Protein AF-A0A517NKZ0-F1 (afdb_monomer)

Organism: NCBI:txid1930273

Mean predicted aligned error: 7.08 Å

Radius of gyration: 18.36 Å; Cα contacts (8 Å, |Δi|>4): 101; chains: 1; bounding box: 40×40×44 Å

pLDDT: mean 86.0, std 12.54, range [39.16, 97.38]

Structure (mmCIF, N/CA/C/O backbone):
data_AF-A0A517NKZ0-F1
#
_entry.id   AF-A0A517NKZ0-F1
#
loop_
_atom_site.group_PDB
_atom_site.id
_atom_site.type_symbol
_atom_site.label_atom_id
_atom_site.label_alt_id
_atom_site.label_comp_id
_atom_site.label_asym_id
_atom_site.label_entity_id
_atom_site.label_seq_id
_atom_site.pdbx_PDB_ins_code
_atom_site.Cartn_x
_atom_site.Cartn_y
_atom_site.Cartn_z
_atom_site.occupancy
_atom_site.B_iso_or_equiv
_atom_site.auth_seq_id
_atom_site.auth_comp_id
_atom_site.auth_asym_id
_atom_site.auth_atom_id
_atom_site.pdbx_PDB_model_num
ATOM 1 N N . MET A 1 1 ? -14.920 11.632 8.969 1.00 56.94 1 MET A N 1
ATOM 2 C CA . MET A 1 1 ? -14.258 11.966 7.688 1.00 56.94 1 MET A CA 1
ATOM 3 C C . MET A 1 1 ? -13.976 10.671 6.945 1.00 56.94 1 MET A C 1
ATOM 5 O O . MET A 1 1 ? -14.676 10.414 5.991 1.00 56.94 1 MET A O 1
ATOM 9 N N . MET A 1 2 ? -13.095 9.792 7.436 1.00 55.06 2 MET A N 1
ATOM 10 C CA . MET A 1 2 ? -13.177 8.357 7.101 1.00 55.06 2 MET A CA 1
ATOM 11 C C . MET A 1 2 ? -14.177 7.681 8.052 1.00 55.06 2 MET A C 1
ATOM 13 O O . MET A 1 2 ? -14.277 8.124 9.199 1.00 55.06 2 MET A O 1
ATOM 17 N N . ASN A 1 3 ? -14.895 6.654 7.584 1.00 64.06 3 ASN A N 1
ATOM 18 C CA . ASN A 1 3 ? -15.983 5.941 8.285 1.00 64.06 3 ASN A CA 1
ATOM 19 C C . ASN A 1 3 ? -17.381 6.605 8.249 1.00 64.06 3 ASN A C 1
ATOM 21 O O . ASN A 1 3 ? -18.286 6.170 8.955 1.00 64.06 3 ASN A O 1
ATOM 25 N N . ASP A 1 4 ? -17.578 7.632 7.419 1.00 71.75 4 ASP A N 1
ATOM 26 C CA . ASP A 1 4 ? -18.904 8.170 7.088 1.00 71.75 4 ASP A CA 1
ATOM 27 C C . ASP A 1 4 ? -19.234 7.776 5.644 1.00 71.75 4 ASP A C 1
ATOM 29 O O . ASP A 1 4 ? -18.528 8.171 4.721 1.00 71.75 4 ASP A O 1
ATOM 33 N N . ARG A 1 5 ? -20.295 6.983 5.449 1.00 68.62 5 ARG A N 1
ATOM 34 C CA . ARG A 1 5 ? -20.696 6.462 4.128 1.00 68.62 5 ARG A CA 1
ATOM 35 C C . ARG A 1 5 ? -21.117 7.557 3.148 1.00 68.62 5 ARG A C 1
ATOM 37 O O . ARG A 1 5 ? -21.122 7.322 1.946 1.00 68.62 5 ARG A O 1
ATOM 44 N N . ASN A 1 6 ? -21.449 8.740 3.654 1.00 75.38 6 ASN A N 1
ATOM 45 C CA . ASN A 1 6 ? -21.817 9.889 2.836 1.00 75.38 6 ASN A CA 1
ATOM 46 C C . ASN A 1 6 ? -20.638 10.840 2.605 1.00 75.38 6 ASN A C 1
ATOM 48 O O . ASN A 1 6 ? -20.815 11.882 1.971 1.00 75.38 6 ASN A O 1
ATOM 52 N N . PHE A 1 7 ? -19.443 10.524 3.119 1.00 79.38 7 PHE A N 1
ATOM 53 C CA . PHE A 1 7 ? -18.285 11.376 2.907 1.00 79.38 7 PHE A CA 1
ATOM 54 C C . PHE A 1 7 ? -17.762 11.225 1.480 1.00 79.38 7 PHE A C 1
ATOM 56 O O . PHE A 1 7 ? -17.334 10.154 1.046 1.00 79.38 7 PHE A O 1
ATOM 63 N N . ILE A 1 8 ? -17.795 12.339 0.757 1.00 79.75 8 ILE A N 1
ATOM 64 C CA . ILE A 1 8 ? -17.458 12.418 -0.658 1.00 79.75 8 ILE A CA 1
ATOM 65 C C . ILE A 1 8 ? -16.309 13.405 -0.837 1.00 79.75 8 ILE A C 1
ATOM 67 O O . ILE A 1 8 ? -16.300 14.484 -0.238 1.00 79.75 8 ILE A O 1
ATOM 71 N N . ILE A 1 9 ? -15.365 13.052 -1.704 1.00 81.94 9 ILE A N 1
ATOM 72 C CA . ILE A 1 9 ? -14.376 13.984 -2.253 1.00 81.94 9 ILE A CA 1
ATOM 73 C C . ILE A 1 9 ? -14.590 14.138 -3.760 1.00 81.94 9 ILE A C 1
ATOM 75 O O . ILE A 1 9 ? -15.152 13.254 -4.406 1.00 81.94 9 ILE A O 1
ATOM 79 N N . GLY A 1 10 ? -14.157 15.264 -4.324 1.00 82.88 10 GLY A N 1
ATOM 80 C CA . GLY A 1 10 ? -14.392 15.569 -5.733 1.00 82.88 10 GLY A CA 1
ATOM 81 C C . GLY A 1 10 ? -15.840 15.965 -6.042 1.00 82.88 10 GLY A C 1
ATOM 82 O O . GLY A 1 10 ? -16.671 16.153 -5.151 1.00 82.88 10 GLY A O 1
ATOM 83 N N . GLY A 1 11 ? -16.140 16.136 -7.325 1.00 83.38 11 GLY A N 1
ATOM 84 C CA . GLY A 1 11 ? -17.467 16.498 -7.821 1.00 83.38 11 GLY A CA 1
ATOM 85 C C . GLY A 1 11 ? -17.448 17.597 -8.878 1.00 83.38 11 GLY A C 1
ATOM 86 O O . GLY A 1 11 ? -16.383 18.084 -9.238 1.00 83.38 11 GLY A O 1
ATOM 87 N N . PRO A 1 12 ? -18.625 18.042 -9.357 1.00 78.38 12 PRO A N 1
ATOM 88 C CA . PRO A 1 12 ? -18.744 18.901 -10.543 1.00 78.38 12 PRO A CA 1
ATOM 89 C C . PRO A 1 12 ? -18.008 20.248 -10.467 1.00 78.38 12 PRO A C 1
ATOM 91 O O . PRO A 1 12 ? -17.856 20.923 -11.478 1.00 78.38 12 PRO A O 1
ATOM 94 N N . LYS A 1 13 ? -17.610 20.671 -9.262 1.00 82.31 13 LYS A N 1
ATOM 95 C CA . LYS A 1 13 ? -16.908 21.933 -8.987 1.00 82.31 13 LYS A CA 1
ATOM 96 C C . LYS A 1 13 ? -15.474 21.726 -8.475 1.00 82.31 13 LYS A C 1
ATOM 98 O O . LYS A 1 13 ? -14.901 22.659 -7.924 1.00 82.31 13 LYS A O 1
ATOM 103 N N . GLN A 1 14 ? -14.933 20.513 -8.570 1.00 79.69 14 GLN A N 1
ATOM 104 C CA . GLN A 1 14 ? -13.582 20.169 -8.123 1.00 79.69 14 GLN A CA 1
ATOM 105 C C . GLN A 1 14 ? -12.792 19.520 -9.261 1.00 79.69 14 GLN A C 1
ATOM 107 O O . GLN A 1 14 ? -13.373 18.959 -10.184 1.00 79.69 14 GLN A O 1
ATOM 112 N N . ASP A 1 15 ? -11.465 19.543 -9.145 1.00 81.44 15 ASP A N 1
ATOM 113 C CA . ASP A 1 15 ? -10.558 18.938 -10.132 1.00 81.44 15 ASP A CA 1
ATOM 114 C C . ASP A 1 15 ? -10.618 17.400 -10.136 1.00 81.44 15 ASP A C 1
ATOM 116 O O . ASP A 1 15 ? -10.180 16.748 -11.082 1.00 81.44 15 ASP A O 1
ATOM 120 N N . LEU A 1 16 ? -11.161 16.806 -9.069 1.00 79.62 16 LEU A N 1
ATOM 121 C CA . LEU A 1 16 ? -11.311 15.364 -8.914 1.00 79.62 16 LEU A CA 1
ATOM 122 C C . LEU A 1 16 ? -12.742 14.926 -9.231 1.00 79.62 16 LEU A C 1
ATOM 124 O O . LEU A 1 16 ? -13.714 15.559 -8.809 1.00 79.62 16 LEU A O 1
ATOM 128 N N . VAL A 1 17 ? -12.867 13.778 -9.899 1.00 84.19 17 VAL A N 1
ATOM 129 C CA . VAL A 1 17 ? -14.143 13.058 -10.029 1.00 84.19 17 VAL A CA 1
ATOM 130 C C . VAL A 1 17 ? -14.706 12.702 -8.650 1.00 84.19 17 VAL A C 1
ATOM 132 O O . VAL A 1 17 ? -13.950 12.546 -7.693 1.00 84.19 17 VAL A O 1
ATOM 135 N N . THR A 1 18 ? -16.030 12.578 -8.542 1.00 86.31 18 THR A N 1
ATOM 136 C CA . THR A 1 18 ? -16.703 12.191 -7.294 1.00 86.31 18 THR A CA 1
ATOM 137 C C . THR A 1 18 ? -16.222 10.822 -6.815 1.00 86.31 18 THR A C 1
ATOM 139 O O . THR A 1 18 ? -16.325 9.841 -7.548 1.00 86.31 18 THR A O 1
ATOM 142 N N . GLN A 1 19 ? -15.740 10.749 -5.575 1.00 81.56 19 GLN A N 1
ATOM 143 C CA . GLN A 1 19 ? -15.311 9.514 -4.918 1.00 81.56 19 GLN A CA 1
ATOM 144 C C . GLN A 1 19 ? -15.963 9.407 -3.542 1.00 81.56 19 GLN A C 1
ATOM 146 O O . GLN A 1 19 ? -15.943 10.361 -2.761 1.00 81.56 19 GLN A O 1
ATOM 151 N N . TYR A 1 20 ? -16.503 8.231 -3.239 1.00 80.94 20 TYR A N 1
ATOM 152 C CA . TYR A 1 20 ? -17.050 7.899 -1.929 1.00 80.94 20 TYR A CA 1
ATOM 153 C C . TYR A 1 20 ? -15.938 7.301 -1.072 1.00 80.94 20 TYR A C 1
ATOM 155 O O . TYR A 1 20 ? -15.392 6.247 -1.396 1.00 80.94 20 TYR A O 1
ATOM 163 N N . LEU A 1 21 ? -15.578 7.984 0.015 1.00 75.94 21 LEU A N 1
ATOM 164 C CA . LEU A 1 21 ? -14.568 7.486 0.944 1.00 75.94 21 LEU A CA 1
ATOM 165 C C . LEU A 1 21 ? -15.266 6.711 2.056 1.00 75.94 21 LEU A C 1
ATOM 167 O O . LEU A 1 21 ? -15.538 7.226 3.142 1.00 75.94 21 LEU A O 1
ATOM 171 N N . GLU A 1 22 ? -15.571 5.454 1.751 1.00 79.19 22 GLU A N 1
ATOM 172 C CA . GLU A 1 22 ? -16.110 4.516 2.724 1.00 79.19 22 GLU A CA 1
ATOM 173 C C . GLU A 1 22 ? -15.104 4.207 3.855 1.00 79.19 22 GLU A C 1
ATOM 175 O O . GLU A 1 22 ? -13.980 4.711 3.930 1.00 79.19 22 GLU A O 1
ATOM 180 N N . PHE A 1 23 ? -15.520 3.351 4.783 1.00 86.62 23 PHE A N 1
ATOM 181 C CA . PHE A 1 23 ? -14.614 2.689 5.718 1.00 86.62 23 PHE A CA 1
ATOM 182 C C . PHE A 1 23 ? -13.695 1.709 4.975 1.00 86.62 23 PHE A C 1
ATOM 184 O O . PHE A 1 23 ? -13.982 1.325 3.844 1.00 86.62 23 PHE A O 1
ATOM 191 N N . TRP A 1 24 ? -12.595 1.285 5.605 1.00 89.56 24 TRP A N 1
ATOM 192 C CA . TRP A 1 24 ? -11.533 0.529 4.925 1.00 89.56 24 TRP A CA 1
ATOM 193 C C . TRP A 1 24 ? -12.044 -0.688 4.137 1.00 89.56 24 TRP A C 1
ATOM 195 O O . TRP A 1 24 ? -11.774 -0.794 2.943 1.00 89.56 24 TRP A O 1
ATOM 205 N N . SER A 1 25 ? -12.839 -1.562 4.763 1.00 90.88 25 SER A N 1
ATOM 206 C CA . SER A 1 25 ? -13.408 -2.736 4.085 1.00 90.88 25 SER A CA 1
ATOM 207 C C . SER A 1 25 ? -14.324 -2.363 2.922 1.00 90.88 25 SER A C 1
ATOM 209 O O . SER A 1 25 ? -14.261 -3.008 1.880 1.00 90.88 25 SER A O 1
ATOM 211 N N . GLY A 1 26 ? -15.149 -1.326 3.084 1.00 89.75 26 GLY A N 1
ATOM 212 C CA . GLY A 1 26 ? -16.031 -0.824 2.032 1.00 89.75 26 GLY A CA 1
ATOM 213 C C . GLY A 1 26 ? -15.248 -0.306 0.825 1.00 89.75 26 GLY A C 1
ATOM 214 O O . GLY A 1 26 ? -15.458 -0.740 -0.304 1.00 89.75 26 GLY A O 1
ATOM 215 N N . HIS A 1 27 ? -14.213 0.499 1.076 1.00 89.25 27 HIS A N 1
ATOM 216 C CA . HIS A 1 27 ? -13.318 0.972 0.024 1.00 89.25 27 HIS A CA 1
ATOM 217 C C . HIS A 1 27 ? -12.618 -0.193 -0.693 1.00 89.25 27 HIS A C 1
ATOM 219 O O . HIS A 1 27 ? -12.638 -0.262 -1.919 1.00 89.25 27 HIS A O 1
ATOM 225 N N . VAL A 1 28 ? -12.034 -1.139 0.048 1.00 91.44 28 VAL A N 1
ATOM 226 C CA . VAL A 1 28 ? -11.350 -2.304 -0.538 1.00 91.44 28 VAL A CA 1
ATOM 227 C C . VAL A 1 28 ? -12.309 -3.142 -1.389 1.00 91.44 28 VAL A C 1
ATOM 229 O O . VAL A 1 28 ? -12.001 -3.420 -2.545 1.00 91.44 28 VAL A O 1
ATOM 232 N N . THR A 1 29 ? -13.481 -3.496 -0.857 1.00 92.12 29 THR A N 1
ATOM 233 C CA . THR A 1 29 ? -14.487 -4.302 -1.576 1.00 92.12 29 THR A CA 1
ATOM 234 C C . THR A 1 29 ? -15.015 -3.598 -2.824 1.00 92.12 29 THR A C 1
ATOM 236 O O . THR A 1 29 ? -15.112 -4.231 -3.874 1.00 92.12 29 THR A O 1
ATOM 239 N N . SER A 1 30 ? -15.228 -2.278 -2.772 1.00 90.19 30 SER A N 1
ATOM 240 C CA . SER A 1 30 ? -15.663 -1.493 -3.939 1.00 90.19 30 SER A CA 1
ATOM 241 C C . SER A 1 30 ? -14.708 -1.596 -5.140 1.00 90.19 30 SER A C 1
ATOM 243 O O . SER A 1 30 ? -15.159 -1.610 -6.285 1.00 90.19 30 SER A O 1
ATOM 245 N N . TRP A 1 31 ? -13.400 -1.733 -4.892 1.00 90.62 31 TRP A N 1
ATOM 246 C CA . TRP A 1 31 ? -12.381 -1.871 -5.938 1.00 90.62 31 TRP A CA 1
ATOM 247 C C . TRP A 1 31 ? -12.219 -3.299 -6.456 1.00 90.62 31 TRP A C 1
ATOM 249 O O . TRP A 1 31 ? -11.940 -3.490 -7.638 1.00 90.62 31 TRP A O 1
ATOM 259 N N . ILE A 1 32 ? -12.341 -4.301 -5.588 1.00 92.94 32 ILE A N 1
ATOM 260 C CA . ILE A 1 32 ? -12.002 -5.693 -5.931 1.00 92.94 32 ILE A CA 1
ATOM 261 C C . ILE A 1 32 ? -13.206 -6.509 -6.409 1.00 92.94 32 ILE A C 1
ATOM 263 O O . ILE A 1 32 ? -13.012 -7.497 -7.110 1.00 92.94 32 ILE A O 1
ATOM 267 N N . ASP A 1 33 ? -14.428 -6.118 -6.034 1.00 93.88 33 ASP A N 1
ATOM 268 C CA . ASP A 1 33 ? -15.653 -6.861 -6.372 1.00 93.88 33 ASP A CA 1
ATOM 269 C C . ASP A 1 33 ? -16.359 -6.313 -7.624 1.00 93.88 33 ASP A C 1
ATOM 271 O O . ASP A 1 33 ? -17.282 -6.939 -8.158 1.00 93.88 33 ASP A O 1
ATOM 275 N N . GLN A 1 34 ? -15.918 -5.158 -8.129 1.00 93.19 34 GLN A N 1
ATOM 276 C CA . GLN A 1 34 ? -16.390 -4.612 -9.400 1.00 93.19 34 GLN A CA 1
ATOM 277 C C . GLN A 1 34 ? -15.969 -5.494 -10.592 1.00 93.19 34 GLN A C 1
ATOM 279 O O . GLN A 1 34 ? -15.017 -6.269 -10.521 1.00 93.19 34 GLN A O 1
ATOM 284 N N . ARG A 1 35 ? -16.682 -5.361 -11.718 1.00 95.62 35 ARG A N 1
ATOM 285 C CA . ARG A 1 35 ? -16.447 -6.141 -12.954 1.00 95.62 35 ARG A CA 1
ATOM 286 C C . ARG A 1 35 ? -16.269 -5.287 -14.213 1.00 95.62 35 ARG A C 1
ATOM 288 O O . ARG A 1 35 ? -16.242 -5.823 -15.315 1.00 95.62 35 ARG A O 1
ATOM 295 N N . ALA A 1 36 ? -16.202 -3.969 -14.062 1.00 96.06 36 ALA A N 1
ATOM 296 C CA . ALA A 1 36 ? -16.036 -3.029 -15.163 1.00 96.06 36 ALA A CA 1
ATOM 297 C C . ALA A 1 36 ? -14.654 -3.146 -15.828 1.00 96.06 36 ALA A C 1
ATOM 299 O O . ALA A 1 36 ? -14.534 -2.891 -17.023 1.00 96.06 36 ALA A O 1
ATOM 300 N N . PHE A 1 37 ? -13.622 -3.541 -15.076 1.00 94.75 37 PHE A N 1
ATOM 301 C CA . PHE A 1 37 ? -12.274 -3.761 -15.603 1.00 94.75 37 PHE A CA 1
ATOM 302 C C . PHE A 1 37 ? -11.486 -4.788 -14.773 1.00 94.75 37 PHE A C 1
ATOM 304 O O . PHE A 1 37 ? -11.785 -4.980 -13.590 1.00 94.75 37 PHE A O 1
ATOM 311 N N . PRO A 1 38 ? -10.468 -5.447 -15.362 1.00 94.88 38 PRO A N 1
ATOM 312 C CA . PRO A 1 38 ? -9.573 -6.334 -14.624 1.00 94.88 38 PRO A CA 1
ATOM 313 C C . PRO A 1 38 ? -8.817 -5.582 -13.527 1.00 94.88 38 PRO A C 1
ATOM 315 O O . PRO A 1 38 ? -8.338 -4.471 -13.748 1.00 94.88 38 PRO A O 1
ATOM 318 N N . VAL A 1 39 ? -8.654 -6.210 -12.363 1.00 95.56 39 VAL A N 1
ATOM 319 C CA . VAL A 1 39 ? -7.909 -5.647 -11.229 1.00 95.56 39 VAL A CA 1
ATOM 320 C C . VAL A 1 39 ? -6.822 -6.615 -10.796 1.00 95.56 39 VAL A C 1
ATOM 322 O O . VAL A 1 39 ? -7.072 -7.803 -10.606 1.00 95.56 39 VAL A O 1
ATOM 325 N N . HIS A 1 40 ? -5.619 -6.080 -10.602 1.00 94.81 40 HIS A N 1
ATOM 326 C CA . HIS A 1 40 ? -4.512 -6.781 -9.969 1.00 94.81 40 HIS A CA 1
ATOM 327 C C . HIS A 1 40 ? -4.263 -6.179 -8.594 1.00 94.81 40 HIS A C 1
ATOM 329 O O . HIS A 1 40 ? -3.861 -5.021 -8.475 1.00 94.81 40 HIS A O 1
ATOM 335 N N . VAL A 1 41 ? -4.537 -6.959 -7.552 1.00 93.88 41 VAL A N 1
ATOM 336 C CA . VAL A 1 41 ? -4.358 -6.508 -6.173 1.00 93.88 41 VAL A CA 1
ATOM 337 C C . VAL A 1 41 ? -2.921 -6.753 -5.737 1.00 93.88 41 VAL A C 1
ATOM 339 O O . VAL A 1 41 ? -2.400 -7.855 -5.891 1.00 93.88 41 VAL A O 1
ATOM 342 N N . VAL A 1 42 ? -2.307 -5.729 -5.149 1.00 93.12 42 VAL A N 1
ATOM 343 C CA . VAL A 1 42 ? -0.982 -5.810 -4.533 1.00 93.12 42 VAL A CA 1
ATOM 344 C C . VAL A 1 42 ? -1.107 -5.477 -3.054 1.00 93.12 42 VAL A C 1
ATOM 346 O O . VAL A 1 42 ? -1.495 -4.365 -2.696 1.00 93.12 42 VAL A O 1
ATOM 349 N N . CYS A 1 43 ? -0.747 -6.426 -2.194 1.00 91.00 43 CYS A N 1
ATOM 350 C CA . CYS A 1 43 ? -0.588 -6.172 -0.767 1.00 91.00 43 CYS A CA 1
ATOM 351 C C . CYS A 1 43 ? 0.752 -5.469 -0.523 1.00 91.00 43 CYS A C 1
ATOM 353 O O . CYS A 1 43 ? 1.793 -5.877 -1.044 1.00 91.00 43 CYS A O 1
ATOM 355 N N . TYR A 1 44 ? 0.738 -4.407 0.281 1.00 91.00 44 TYR A N 1
ATOM 356 C CA . TYR A 1 44 ? 1.940 -3.627 0.585 1.00 91.00 44 TYR A CA 1
ATOM 357 C C . TYR A 1 44 ? 3.021 -4.484 1.263 1.00 91.00 44 TYR A C 1
ATOM 359 O O . TYR A 1 44 ? 4.207 -4.357 0.972 1.00 91.00 44 TYR A O 1
ATOM 367 N N . GLU A 1 45 ? 2.606 -5.408 2.124 1.00 89.94 45 GLU A N 1
ATOM 368 C CA . GLU A 1 45 ? 3.478 -6.352 2.816 1.00 89.94 45 GLU A CA 1
ATOM 369 C C . GLU A 1 45 ? 4.197 -7.294 1.840 1.00 89.94 45 GLU A C 1
ATOM 371 O O . GLU A 1 45 ? 5.402 -7.504 1.967 1.00 89.94 45 GLU A O 1
ATOM 376 N N . ASP A 1 46 ? 3.498 -7.792 0.818 1.00 89.88 46 ASP A N 1
ATOM 377 C CA . ASP A 1 46 ? 4.091 -8.610 -0.246 1.00 89.88 46 ASP A CA 1
ATOM 378 C C . ASP A 1 46 ? 5.035 -7.806 -1.139 1.00 89.88 46 ASP A C 1
ATOM 380 O O . ASP A 1 46 ? 6.061 -8.320 -1.593 1.00 89.88 46 ASP A O 1
ATOM 384 N N . LEU A 1 47 ? 4.716 -6.534 -1.386 1.00 91.81 47 LEU A N 1
ATOM 385 C CA . LEU A 1 47 ? 5.609 -5.630 -2.103 1.00 91.81 47 LEU A CA 1
ATOM 386 C C . LEU A 1 47 ? 6.906 -5.392 -1.320 1.00 91.81 47 LEU A C 1
ATOM 388 O O . LEU A 1 47 ? 7.963 -5.282 -1.933 1.00 91.81 47 LEU A O 1
ATOM 392 N N . LEU A 1 48 ? 6.859 -5.351 0.012 1.00 91.75 48 LEU A N 1
ATOM 393 C CA . LEU A 1 48 ? 8.063 -5.250 0.840 1.00 91.75 48 LEU A CA 1
ATOM 394 C C . LEU A 1 48 ? 8.833 -6.573 0.932 1.00 91.75 48 LEU A C 1
ATOM 396 O O . LEU A 1 48 ? 10.052 -6.578 0.794 1.00 91.75 48 LEU A O 1
ATOM 400 N N . ALA A 1 49 ? 8.145 -7.691 1.167 1.00 91.00 49 ALA A N 1
ATOM 401 C CA . ALA A 1 49 ? 8.786 -8.988 1.378 1.00 91.00 49 ALA A CA 1
ATOM 402 C C . ALA A 1 49 ? 9.348 -9.601 0.085 1.00 91.00 49 ALA A C 1
ATOM 404 O O . ALA A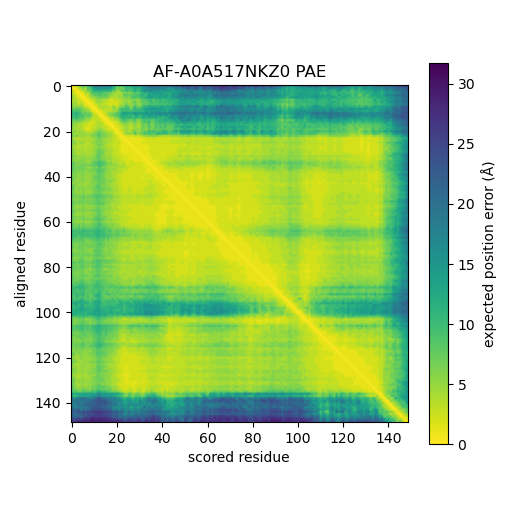 1 49 ? 10.351 -10.312 0.118 1.00 91.00 49 ALA A O 1
ATOM 405 N N . ARG A 1 50 ? 8.692 -9.357 -1.057 1.00 92.94 50 ARG A N 1
ATOM 406 C CA . ARG A 1 50 ? 8.988 -9.989 -2.354 1.00 92.94 50 ARG A CA 1
ATOM 407 C C . ARG A 1 50 ? 8.961 -8.970 -3.494 1.00 92.94 50 ARG A C 1
ATOM 409 O O . ARG A 1 50 ? 8.356 -9.214 -4.534 1.00 92.94 50 ARG A O 1
ATOM 416 N N . THR A 1 51 ? 9.624 -7.829 -3.303 1.00 94.50 51 THR A N 1
ATOM 417 C CA . THR A 1 51 ? 9.538 -6.650 -4.184 1.00 94.50 51 THR A CA 1
ATOM 418 C C . THR A 1 51 ? 9.679 -6.965 -5.665 1.00 94.50 51 THR A C 1
ATOM 420 O O . THR A 1 51 ? 8.822 -6.578 -6.452 1.00 94.50 51 THR A O 1
ATOM 423 N N . GLU A 1 52 ? 10.730 -7.687 -6.053 1.00 94.88 52 GLU A N 1
ATOM 424 C CA . GLU A 1 52 ? 10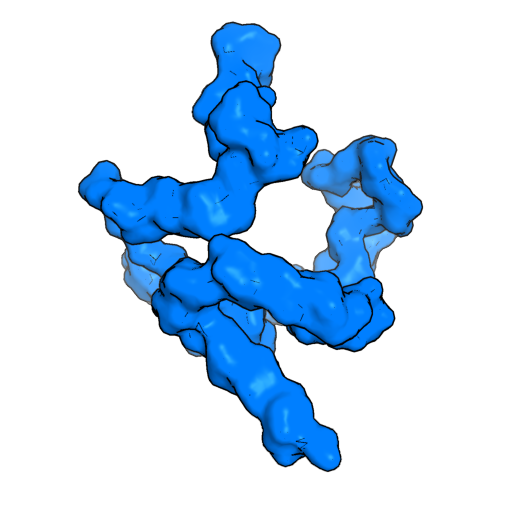.997 -7.974 -7.461 1.00 94.88 52 GLU A CA 1
ATOM 425 C C . GLU A 1 52 ? 9.896 -8.830 -8.102 1.00 94.88 52 GLU A C 1
ATOM 427 O O . GLU A 1 52 ? 9.406 -8.499 -9.180 1.00 94.88 52 GLU A O 1
ATOM 432 N N . ILE A 1 53 ? 9.467 -9.895 -7.420 1.00 95.25 53 ILE A N 1
ATOM 433 C CA . ILE A 1 53 ? 8.416 -10.799 -7.909 1.00 95.25 53 ILE A CA 1
ATOM 434 C C . ILE A 1 53 ? 7.084 -10.051 -7.996 1.00 95.25 53 ILE A C 1
ATOM 436 O O . ILE A 1 53 ? 6.416 -10.092 -9.026 1.00 95.25 53 ILE A O 1
ATOM 440 N N . THR A 1 54 ? 6.717 -9.327 -6.938 1.00 95.44 54 THR A N 1
ATOM 441 C CA . THR A 1 54 ? 5.480 -8.541 -6.887 1.00 95.44 54 THR A CA 1
ATOM 442 C C . THR A 1 54 ? 5.455 -7.488 -7.995 1.00 95.44 54 THR A C 1
ATOM 444 O O . THR A 1 54 ? 4.456 -7.353 -8.697 1.00 95.44 54 THR A O 1
ATOM 447 N N . PHE A 1 55 ? 6.568 -6.790 -8.226 1.00 95.94 55 PHE A N 1
ATOM 448 C CA . PHE A 1 55 ? 6.661 -5.783 -9.279 1.00 95.94 55 PHE A CA 1
ATOM 449 C C . PHE A 1 55 ? 6.600 -6.394 -10.689 1.00 95.94 55 PHE A C 1
ATOM 451 O O . PHE A 1 55 ? 5.883 -5.879 -11.546 1.00 95.94 55 PHE A O 1
ATOM 458 N N . ARG A 1 56 ? 7.266 -7.532 -10.929 1.00 95.56 56 ARG A N 1
ATOM 459 C CA . ARG A 1 56 ? 7.155 -8.284 -12.196 1.00 95.56 56 ARG A CA 1
ATOM 460 C C . ARG A 1 56 ? 5.722 -8.733 -12.481 1.00 95.56 56 ARG A C 1
ATOM 462 O O . ARG A 1 56 ? 5.278 -8.636 -13.624 1.00 95.56 56 ARG A O 1
ATOM 469 N N . ASN A 1 57 ? 4.986 -9.176 -11.463 1.00 9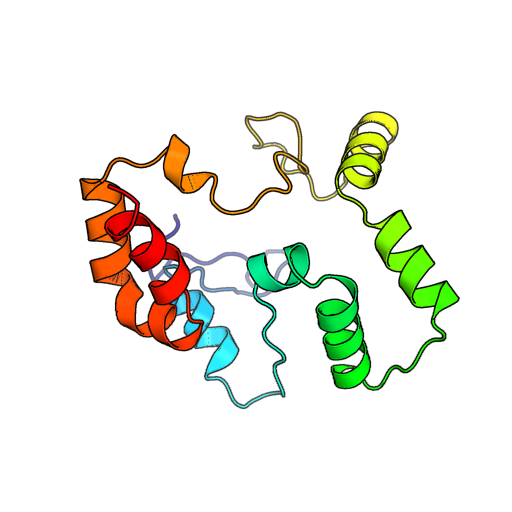5.75 57 ASN A N 1
ATOM 470 C CA . ASN A 1 57 ? 3.587 -9.583 -11.615 1.00 95.75 57 ASN A CA 1
ATOM 471 C C . ASN A 1 57 ? 2.695 -8.409 -12.042 1.00 95.75 57 ASN A C 1
ATOM 473 O O . ASN A 1 57 ? 1.858 -8.577 -12.929 1.00 95.75 57 ASN A O 1
ATOM 477 N N . VAL A 1 58 ? 2.921 -7.214 -11.483 1.00 96.94 58 VAL A N 1
ATOM 478 C CA . VAL A 1 58 ? 2.231 -5.986 -11.915 1.00 96.94 58 VAL A CA 1
ATOM 479 C C . VAL A 1 58 ? 2.539 -5.677 -13.378 1.00 96.94 58 VAL A C 1
ATOM 481 O O . VAL A 1 58 ? 1.624 -5.423 -14.155 1.00 96.94 58 VAL A O 1
ATOM 484 N N . LEU A 1 59 ? 3.813 -5.725 -13.775 1.00 96.94 59 LEU A N 1
ATOM 485 C CA . LEU A 1 59 ? 4.218 -5.463 -15.160 1.00 96.94 59 LEU A CA 1
ATOM 486 C C . LEU A 1 59 ? 3.592 -6.468 -16.131 1.00 96.94 59 LEU A C 1
ATOM 488 O O . LEU A 1 59 ? 3.017 -6.067 -17.138 1.00 96.94 59 LEU A O 1
ATOM 492 N N . THR A 1 60 ? 3.605 -7.752 -15.774 1.00 96.56 60 THR A N 1
ATOM 493 C CA . THR A 1 60 ? 2.976 -8.822 -16.559 1.00 96.56 60 THR A CA 1
ATOM 494 C C . THR A 1 60 ? 1.475 -8.581 -16.713 1.00 96.56 60 THR A C 1
ATOM 496 O O . THR A 1 60 ? 0.940 -8.700 -17.812 1.00 96.56 60 THR A O 1
ATOM 499 N N . PHE A 1 61 ? 0.792 -8.183 -15.636 1.00 97.38 61 PHE A N 1
ATOM 500 C CA . PHE A 1 61 ? -0.626 -7.827 -15.678 1.00 97.38 61 PHE A CA 1
ATOM 501 C C . PHE A 1 61 ? -0.909 -6.630 -16.601 1.00 97.38 61 PHE A C 1
ATOM 503 O O . PHE A 1 61 ? -1.923 -6.616 -17.295 1.00 97.38 61 PHE A O 1
ATOM 510 N N . LEU A 1 62 ? 0.004 -5.657 -16.659 1.00 97.00 62 LEU A N 1
ATOM 511 C CA . LEU A 1 62 ? -0.054 -4.523 -17.589 1.00 97.00 62 LEU A CA 1
ATOM 512 C C . LEU A 1 62 ? 0.371 -4.888 -19.027 1.00 97.00 62 LEU A C 1
ATOM 514 O O . LEU A 1 62 ? 0.356 -4.024 -19.905 1.00 97.00 62 LEU A O 1
ATOM 518 N N . GLY A 1 63 ? 0.752 -6.143 -19.284 1.00 96.94 63 GLY A N 1
ATOM 519 C CA . GLY A 1 63 ? 1.231 -6.613 -20.585 1.00 96.94 63 GLY A CA 1
ATOM 520 C C . GLY A 1 63 ? 2.648 -6.147 -20.930 1.00 96.94 63 GLY A C 1
ATOM 521 O O . GLY A 1 63 ? 2.981 -6.025 -22.107 1.00 96.94 63 GLY A O 1
ATOM 522 N N . TRP A 1 64 ? 3.469 -5.823 -19.928 1.00 96.88 64 TRP A N 1
ATOM 523 C CA . TRP A 1 64 ? 4.845 -5.352 -20.096 1.00 96.88 64 TRP A CA 1
ATOM 524 C C . TRP A 1 64 ? 5.847 -6.421 -19.658 1.00 96.88 64 TRP A C 1
ATOM 526 O O . TRP A 1 64 ? 5.741 -6.957 -18.558 1.00 96.88 64 TRP A O 1
ATOM 536 N N . ASP A 1 65 ? 6.871 -6.647 -20.483 1.00 93.69 65 ASP A N 1
ATOM 537 C CA . ASP A 1 65 ? 7.973 -7.576 -20.196 1.00 93.69 65 ASP A CA 1
ATOM 538 C C . ASP A 1 65 ? 9.343 -6.895 -20.397 1.00 93.69 65 ASP A C 1
ATOM 540 O O . ASP A 1 65 ? 10.010 -7.085 -21.417 1.00 93.69 65 ASP A O 1
ATOM 544 N N . PRO A 1 66 ? 9.738 -5.974 -19.498 1.00 93.56 66 PRO A N 1
ATOM 545 C CA . PRO A 1 66 ? 11.039 -5.325 -19.577 1.00 93.56 66 PRO A CA 1
ATOM 546 C C . PRO A 1 66 ? 12.164 -6.255 -19.113 1.00 93.56 66 PRO A C 1
ATOM 548 O O . PRO A 1 66 ? 11.976 -7.126 -18.263 1.00 93.56 66 PRO A O 1
ATOM 551 N N . ASP A 1 67 ? 13.373 -5.996 -19.612 1.00 94.75 67 ASP A N 1
ATOM 552 C CA . ASP A 1 67 ? 14.561 -6.721 -19.181 1.00 94.75 67 ASP A CA 1
ATOM 553 C C . ASP A 1 67 ? 14.837 -6.569 -17.671 1.00 94.75 67 ASP A C 1
ATOM 555 O O . ASP A 1 67 ? 14.354 -5.668 -16.969 1.00 94.75 67 ASP A O 1
ATOM 559 N N . ARG A 1 68 ? 15.644 -7.500 -17.161 1.00 94.31 68 ARG A N 1
ATOM 560 C CA . ARG A 1 68 ? 16.000 -7.570 -15.746 1.00 94.31 68 ARG A CA 1
ATOM 561 C C . ARG A 1 68 ? 16.687 -6.296 -15.248 1.00 94.31 68 ARG A C 1
ATOM 563 O O . ARG A 1 68 ? 16.350 -5.844 -14.157 1.00 94.31 68 ARG A O 1
ATOM 570 N N . GLU A 1 69 ? 17.590 -5.706 -16.026 1.00 96.31 69 GLU A N 1
ATOM 571 C CA . GLU A 1 69 ? 18.328 -4.502 -15.620 1.00 96.31 69 GLU A CA 1
ATOM 572 C C . GLU A 1 69 ? 17.395 -3.301 -15.436 1.00 96.31 69 GLU A C 1
ATOM 574 O O . GLU A 1 69 ? 17.541 -2.511 -14.500 1.00 96.31 69 GLU A O 1
ATOM 579 N N . ARG A 1 70 ? 16.392 -3.160 -16.305 1.00 96.25 70 ARG A N 1
ATOM 580 C CA . ARG A 1 70 ? 15.386 -2.105 -16.216 1.00 96.25 70 ARG A CA 1
ATOM 581 C C . ARG A 1 70 ? 14.520 -2.262 -14.972 1.00 96.25 70 ARG A C 1
ATOM 583 O O . ARG A 1 70 ? 14.189 -1.251 -14.351 1.00 96.25 70 ARG A O 1
ATOM 590 N N . ILE A 1 71 ? 14.183 -3.495 -14.602 1.00 96.00 71 ILE A N 1
ATOM 591 C CA . ILE A 1 71 ? 13.439 -3.802 -13.374 1.00 96.00 71 ILE A CA 1
ATOM 592 C C . ILE A 1 71 ? 14.278 -3.486 -12.138 1.00 96.00 71 ILE A C 1
ATOM 594 O O . ILE A 1 71 ? 13.814 -2.757 -11.264 1.00 96.00 71 ILE A O 1
ATOM 598 N N . GLU A 1 72 ? 15.522 -3.961 -12.084 1.00 96.12 72 GLU A N 1
ATOM 599 C CA . GLU A 1 72 ? 16.434 -3.702 -10.964 1.00 96.12 72 GLU A CA 1
ATOM 600 C C . GLU A 1 72 ? 16.685 -2.202 -10.782 1.00 96.12 72 GLU A C 1
ATOM 602 O O . GLU A 1 72 ? 16.612 -1.684 -9.664 1.00 96.12 72 GLU A O 1
ATOM 607 N N . ARG A 1 73 ? 16.887 -1.470 -11.885 1.00 96.94 73 ARG A N 1
ATOM 608 C CA . ARG A 1 73 ? 17.010 -0.012 -11.855 1.00 96.94 73 ARG A CA 1
ATOM 609 C C . ARG A 1 73 ? 15.741 0.641 -11.320 1.00 96.94 73 ARG A C 1
ATOM 611 O O . ARG A 1 73 ? 15.844 1.503 -10.458 1.00 96.94 73 ARG A O 1
ATOM 618 N N . ALA A 1 74 ? 14.560 0.252 -11.802 1.00 96.38 74 ALA A N 1
ATOM 619 C CA . ALA A 1 74 ? 13.303 0.820 -11.319 1.00 96.38 74 ALA A CA 1
ATOM 620 C C . ALA A 1 74 ? 13.150 0.620 -9.804 1.00 96.38 74 ALA A C 1
ATOM 622 O O . ALA A 1 74 ? 12.922 1.596 -9.094 1.00 96.38 74 ALA A O 1
ATOM 623 N N . ILE A 1 75 ? 13.391 -0.599 -9.310 1.00 96.19 75 ILE A N 1
ATOM 624 C CA . ILE A 1 75 ? 13.341 -0.928 -7.879 1.00 96.19 75 ILE A CA 1
ATOM 625 C C . ILE A 1 75 ? 14.318 -0.051 -7.084 1.00 96.19 75 ILE A C 1
ATOM 627 O O . ILE A 1 75 ? 13.916 0.576 -6.103 1.00 96.19 75 ILE A O 1
ATOM 631 N N . ALA A 1 76 ? 15.574 0.061 -7.530 1.00 95.81 76 ALA A N 1
ATOM 632 C CA . ALA A 1 76 ? 16.597 0.872 -6.866 1.00 95.81 76 ALA A CA 1
ATOM 633 C C . ALA A 1 76 ? 16.281 2.380 -6.878 1.00 95.81 76 ALA A C 1
ATOM 635 O O . ALA A 1 76 ? 16.620 3.108 -5.941 1.00 95.81 76 ALA A O 1
ATOM 636 N N . GLU A 1 77 ? 15.637 2.872 -7.936 1.00 95.19 77 GLU A N 1
ATOM 6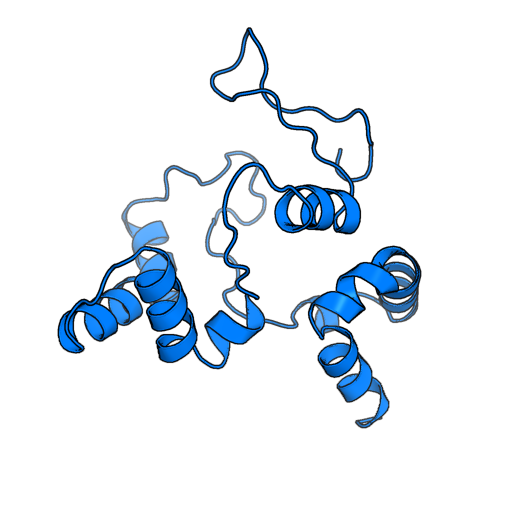37 C CA . GLU A 1 77 ? 15.202 4.265 -8.059 1.00 95.19 77 GLU A CA 1
ATOM 638 C C . GLU A 1 77 ? 13.999 4.590 -7.164 1.00 95.19 77 GLU A C 1
ATOM 640 O O . GLU A 1 77 ? 13.848 5.741 -6.738 1.00 95.19 77 GLU A O 1
ATOM 645 N N . THR A 1 78 ? 13.178 3.584 -6.857 1.00 93.50 78 THR A N 1
ATOM 646 C CA . THR A 1 78 ? 12.00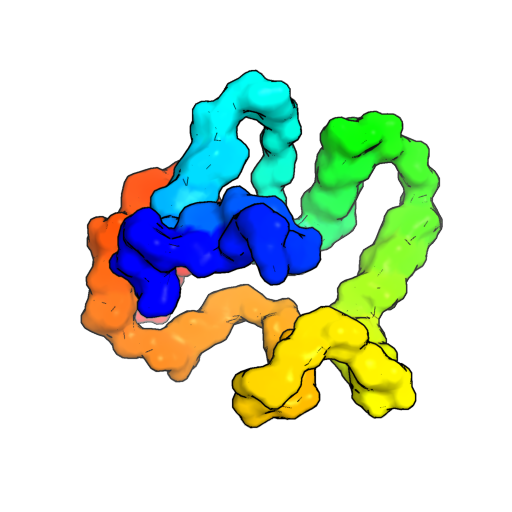1 3.682 -5.982 1.00 93.50 78 THR A CA 1
ATOM 647 C C . THR A 1 78 ? 12.255 3.225 -4.545 1.00 93.50 78 THR A C 1
ATOM 649 O O . THR A 1 78 ? 11.310 3.123 -3.765 1.00 93.50 78 THR A O 1
ATOM 652 N N . ASP A 1 79 ? 13.510 2.970 -4.161 1.00 93.81 79 ASP A N 1
ATOM 653 C CA . ASP A 1 79 ? 13.847 2.647 -2.774 1.00 93.81 79 ASP A CA 1
ATOM 654 C C . ASP A 1 79 ? 13.390 3.761 -1.822 1.00 93.81 79 ASP A C 1
ATOM 656 O O . ASP A 1 79 ? 13.584 4.955 -2.074 1.00 93.81 79 ASP A O 1
ATOM 660 N N . PHE A 1 80 ? 12.820 3.369 -0.683 1.00 93.25 80 PHE A N 1
ATOM 661 C CA . PHE A 1 80 ? 12.223 4.305 0.261 1.00 93.25 80 PHE A CA 1
ATOM 662 C C . PHE A 1 80 ? 13.212 5.372 0.757 1.00 93.25 80 PHE A C 1
ATOM 664 O O . PHE A 1 80 ? 12.854 6.548 0.855 1.00 93.25 80 PHE A O 1
ATOM 671 N N . ARG A 1 81 ? 14.470 5.004 1.051 1.00 93.12 81 ARG A N 1
ATOM 672 C CA . ARG A 1 81 ? 15.485 5.965 1.525 1.00 93.12 81 ARG A CA 1
ATOM 673 C C . ARG A 1 81 ? 15.840 6.951 0.425 1.00 93.12 81 ARG A C 1
ATOM 675 O O . ARG A 1 81 ? 16.033 8.138 0.690 1.00 93.12 81 ARG A O 1
ATOM 682 N N . ARG A 1 82 ? 15.905 6.467 -0.814 1.00 94.88 82 ARG A N 1
ATOM 683 C CA . ARG A 1 82 ? 16.158 7.305 -1.983 1.00 94.88 82 ARG A CA 1
ATOM 684 C C . ARG A 1 82 ? 15.012 8.281 -2.239 1.00 94.88 82 ARG A C 1
ATOM 686 O O . ARG A 1 82 ? 15.278 9.462 -2.460 1.00 94.88 82 ARG A O 1
ATOM 693 N N . LEU A 1 83 ? 13.762 7.825 -2.153 1.00 94.44 83 LEU A N 1
ATOM 694 C CA . LEU A 1 83 ? 12.578 8.681 -2.280 1.00 94.44 83 LEU A CA 1
ATOM 695 C C . LEU A 1 83 ? 12.525 9.745 -1.177 1.00 94.44 83 LEU A C 1
ATOM 697 O O . LEU A 1 83 ? 12.319 10.920 -1.470 1.00 94.44 83 LEU A O 1
ATOM 701 N N . GLN A 1 84 ? 12.817 9.375 0.071 1.00 93.06 84 GLN A N 1
ATOM 702 C CA . GLN A 1 84 ? 12.881 10.324 1.184 1.00 93.06 84 GLN A CA 1
ATOM 703 C C . GLN A 1 84 ? 14.005 11.360 1.006 1.00 93.06 84 GLN A C 1
ATOM 705 O O . GLN A 1 84 ? 13.814 12.543 1.293 1.00 93.06 84 GLN A O 1
ATOM 710 N N . LYS A 1 85 ? 15.175 10.945 0.498 1.00 93.69 85 LYS A N 1
ATOM 711 C CA . LYS A 1 85 ? 16.267 11.867 0.154 1.00 93.69 85 LYS A CA 1
ATOM 712 C C . LYS A 1 85 ? 15.834 12.860 -0.932 1.00 93.69 85 LYS A C 1
ATOM 714 O O . LYS A 1 85 ? 16.037 14.057 -0.758 1.00 93.69 85 LYS A O 1
ATOM 719 N N . ARG A 1 86 ? 15.189 12.379 -2.000 1.00 93.19 86 ARG A N 1
ATOM 720 C CA . ARG A 1 86 ? 14.655 13.227 -3.082 1.00 93.19 86 ARG A CA 1
ATOM 721 C C . ARG A 1 86 ? 13.616 14.221 -2.580 1.00 93.19 86 ARG A C 1
ATOM 723 O O . ARG A 1 86 ? 13.694 15.393 -2.930 1.00 93.19 86 ARG A O 1
ATOM 730 N N . GLU A 1 87 ? 12.695 13.776 -1.727 1.00 93.50 87 GLU A N 1
ATOM 731 C CA . GLU A 1 87 ? 11.717 14.665 -1.094 1.00 93.50 87 GLU A CA 1
ATOM 732 C C . GLU A 1 87 ? 12.412 15.774 -0.291 1.00 93.50 87 GLU A C 1
ATOM 734 O O . GLU A 1 87 ? 11.999 16.928 -0.357 1.00 93.50 87 GLU A O 1
ATOM 739 N N . LYS A 1 88 ? 13.483 15.458 0.446 1.00 90.50 88 LYS A N 1
ATOM 740 C CA . LYS A 1 88 ? 14.227 16.462 1.218 1.00 90.50 88 LYS A CA 1
ATOM 741 C C . LYS A 1 88 ? 14.932 17.492 0.326 1.00 90.50 88 LYS A C 1
ATOM 743 O O . LYS A 1 88 ? 15.053 18.646 0.723 1.00 90.50 88 LYS A O 1
ATOM 748 N N . GLU A 1 89 ? 15.421 17.071 -0.836 1.00 92.75 89 GLU A N 1
ATOM 749 C CA . GLU A 1 89 ? 16.188 17.917 -1.758 1.00 92.75 89 GLU A CA 1
ATOM 750 C C . GLU A 1 89 ? 15.294 18.794 -2.644 1.00 92.75 89 GLU A C 1
ATOM 752 O O . GLU A 1 89 ? 15.584 19.974 -2.821 1.00 92.75 89 GLU A O 1
ATOM 757 N N . ALA A 1 90 ? 14.214 18.231 -3.190 1.00 92.06 90 ALA A N 1
ATOM 758 C CA . ALA A 1 90 ? 13.385 18.878 -4.212 1.00 92.06 90 ALA A CA 1
ATOM 759 C C . ALA A 1 90 ? 11.916 19.075 -3.797 1.00 92.06 90 ALA A C 1
ATOM 761 O O . ALA A 1 90 ? 11.132 19.661 -4.544 1.00 92.06 90 ALA A O 1
ATOM 762 N N . GLY A 1 91 ? 11.523 18.598 -2.615 1.00 88.62 91 GLY A N 1
ATOM 763 C CA . GLY A 1 91 ? 10.125 18.517 -2.211 1.00 88.62 91 GLY A CA 1
ATOM 764 C C . GLY A 1 91 ? 9.382 17.366 -2.892 1.00 88.62 91 GLY A C 1
ATOM 765 O O . GLY A 1 91 ? 9.937 16.586 -3.666 1.00 88.62 91 GLY A O 1
ATOM 766 N N . PHE A 1 92 ? 8.092 17.251 -2.583 1.00 88.56 92 PHE A N 1
ATOM 767 C CA . PHE A 1 92 ? 7.197 16.283 -3.208 1.00 88.56 92 PHE A CA 1
ATOM 768 C C . PHE A 1 92 ? 5.832 16.934 -3.441 1.00 88.56 92 PHE A C 1
ATOM 770 O O . PHE A 1 92 ? 5.202 17.395 -2.489 1.00 88.56 92 PHE A O 1
ATOM 777 N N . GLY A 1 93 ? 5.401 17.023 -4.704 1.00 84.38 93 GLY A N 1
ATOM 778 C CA . GLY A 1 93 ? 4.216 17.795 -5.107 1.00 84.38 93 GLY A CA 1
ATOM 779 C C . GLY A 1 93 ? 2.902 17.280 -4.517 1.00 84.38 93 GLY A C 1
ATOM 780 O O . GLY A 1 93 ? 1.998 18.064 -4.248 1.00 84.38 93 GLY A O 1
ATOM 781 N N . GLU A 1 94 ? 2.819 15.981 -4.230 1.00 83.94 94 GLU A N 1
ATOM 782 C CA . GLU A 1 94 ? 1.636 15.364 -3.614 1.00 83.94 94 GLU A CA 1
ATOM 783 C C . GLU A 1 94 ? 1.634 15.477 -2.081 1.00 83.94 94 GLU A C 1
ATOM 785 O O . GLU A 1 94 ? 0.713 15.012 -1.402 1.00 83.94 94 GLU A O 1
ATOM 790 N N . ARG A 1 95 ? 2.659 16.105 -1.489 1.00 85.12 95 ARG A N 1
ATOM 791 C CA . ARG A 1 95 ? 2.697 16.335 -0.048 1.00 85.12 95 ARG A CA 1
ATOM 792 C C . ARG A 1 95 ? 1.592 17.308 0.352 1.00 85.12 95 ARG A C 1
ATOM 794 O O . ARG A 1 95 ? 1.642 18.497 0.047 1.00 85.12 95 ARG A O 1
ATOM 801 N N . SER A 1 96 ? 0.632 16.814 1.132 1.00 78.50 96 SER A N 1
ATOM 802 C CA . SER A 1 96 ? -0.426 17.657 1.689 1.00 78.50 96 SER A CA 1
ATOM 803 C C . SER A 1 96 ? 0.145 18.756 2.591 1.00 78.50 96 SER A C 1
ATOM 805 O O . SER A 1 96 ? 0.932 18.492 3.505 1.00 78.50 96 SER A O 1
ATOM 807 N N . ASN A 1 97 ? -0.350 19.982 2.410 1.00 77.06 97 ASN A N 1
ATOM 808 C CA . ASN A 1 97 ? -0.087 21.111 3.304 1.00 77.06 97 ASN A CA 1
ATOM 809 C C . ASN A 1 97 ? -0.591 20.883 4.744 1.00 77.06 97 ASN A C 1
ATOM 811 O O . ASN A 1 97 ? -0.144 21.566 5.659 1.00 77.06 97 ASN A O 1
ATOM 815 N N . LYS A 1 98 ? -1.481 19.905 4.962 1.00 78.38 98 LYS A N 1
ATOM 816 C CA . LYS A 1 98 ? -1.987 19.510 6.287 1.00 78.38 98 LYS A CA 1
ATOM 817 C C . LYS A 1 98 ? -1.141 18.424 6.965 1.00 78.38 98 LYS A C 1
ATOM 819 O O . LYS A 1 98 ? -1.509 17.957 8.044 1.00 78.38 98 LYS A O 1
ATOM 824 N N . SER A 1 99 ? -0.041 17.979 6.349 1.00 75.81 99 SER A N 1
ATOM 825 C CA . SER A 1 99 ? 0.810 16.932 6.923 1.00 75.81 99 SER A CA 1
ATOM 826 C C . SER A 1 99 ? 1.483 17.406 8.214 1.00 75.81 99 SER A C 1
ATOM 828 O O . SER A 1 99 ? 2.317 18.309 8.198 1.00 75.81 99 SER A O 1
ATOM 830 N N . LYS A 1 100 ? 1.159 16.754 9.338 1.00 75.75 100 LYS A N 1
ATOM 831 C CA . LYS A 1 100 ? 1.758 17.050 10.652 1.00 75.75 100 LYS A CA 1
ATOM 832 C C . LYS A 1 100 ? 3.227 16.630 10.759 1.00 75.75 100 LYS A C 1
ATOM 834 O O . LYS A 1 100 ? 3.955 17.210 11.552 1.00 75.75 100 LYS A O 1
ATOM 839 N N . SER A 1 101 ? 3.665 15.625 9.994 1.00 77.25 101 SER A N 1
ATOM 840 C CA . SER A 1 101 ? 5.059 15.152 10.006 1.00 77.25 101 SER A CA 1
ATOM 841 C C . SER A 1 101 ? 6.001 16.029 9.185 1.00 77.25 101 SER A C 1
ATOM 843 O O . SER A 1 101 ? 7.209 15.829 9.242 1.00 77.25 101 SER A O 1
ATOM 845 N N . GLY A 1 102 ? 5.471 16.953 8.378 1.00 81.69 102 GLY A N 1
ATOM 846 C CA . GLY A 1 102 ? 6.262 17.763 7.449 1.00 81.69 102 GLY A CA 1
ATOM 847 C C . GLY A 1 102 ? 6.764 17.005 6.213 1.00 81.69 102 GLY A C 1
ATOM 848 O O . GLY A 1 102 ? 7.142 17.655 5.245 1.00 81.69 102 GLY A O 1
ATOM 849 N N . THR A 1 103 ? 6.693 15.670 6.207 1.00 85.81 103 THR A N 1
ATOM 850 C CA . THR A 1 103 ? 7.130 14.769 5.126 1.00 85.81 103 THR A CA 1
ATOM 851 C C . THR A 1 103 ? 5.992 13.880 4.620 1.00 85.81 103 THR A C 1
ATOM 853 O O . THR A 1 103 ? 5.048 13.581 5.362 1.00 85.81 103 THR A O 1
ATOM 856 N N . PHE A 1 104 ? 6.087 13.465 3.358 1.00 89.00 104 PHE A N 1
ATOM 857 C CA . PHE A 1 104 ? 5.245 12.482 2.684 1.00 89.00 104 PHE A CA 1
ATOM 858 C C . PHE A 1 104 ? 5.778 11.067 2.939 1.00 89.00 104 PHE A C 1
ATOM 860 O O . PHE A 1 104 ? 5.045 10.206 3.432 1.00 89.00 104 PHE A O 1
ATOM 867 N N . PHE A 1 105 ? 7.078 10.836 2.725 1.00 90.25 105 PHE A N 1
ATOM 868 C CA . PHE A 1 105 ? 7.719 9.544 2.984 1.00 90.25 105 PHE A CA 1
ATOM 869 C C . PHE A 1 105 ? 8.070 9.398 4.472 1.00 90.25 105 PHE A C 1
ATOM 871 O O . PHE A 1 105 ? 9.217 9.551 4.897 1.00 90.25 105 PHE A O 1
ATOM 878 N N . ARG A 1 106 ? 7.057 9.099 5.297 1.00 88.44 106 ARG A N 1
ATOM 879 C CA . ARG A 1 106 ? 7.190 9.009 6.764 1.00 88.44 106 ARG A CA 1
ATOM 880 C C . ARG A 1 106 ? 7.860 7.720 7.249 1.00 88.44 106 ARG A C 1
ATOM 882 O O . ARG A 1 106 ? 8.760 7.770 8.079 1.00 88.44 106 ARG A O 1
ATOM 889 N N . SER A 1 107 ? 7.372 6.562 6.805 1.00 84.62 107 SER A N 1
ATOM 890 C CA . SER A 1 107 ? 7.914 5.249 7.174 1.00 84.62 107 SER A CA 1
ATOM 891 C C . SER A 1 107 ? 7.582 4.226 6.093 1.00 84.62 107 SER A C 1
ATOM 893 O O . SER A 1 107 ? 6.418 4.092 5.730 1.00 84.62 107 SER A O 1
ATOM 895 N N . GLY A 1 108 ? 8.601 3.524 5.599 1.00 84.81 108 GLY A N 1
ATOM 896 C CA . GLY A 1 108 ? 8.488 2.465 4.592 1.00 84.81 108 GLY A CA 1
ATOM 897 C C . GLY A 1 108 ? 8.478 1.064 5.197 1.00 84.81 108 GLY A C 1
ATOM 898 O O . GLY A 1 108 ? 8.994 0.137 4.589 1.00 84.81 108 GLY A O 1
ATOM 899 N N . LYS A 1 109 ? 7.975 0.910 6.428 1.00 87.50 109 LYS A N 1
ATOM 900 C CA . LYS A 1 109 ? 7.955 -0.369 7.155 1.00 87.50 109 LYS A CA 1
ATOM 901 C C . LYS A 1 109 ? 6.528 -0.885 7.320 1.00 87.50 109 LYS A C 1
ATOM 903 O O . LYS A 1 109 ? 5.613 -0.092 7.541 1.00 87.50 109 LYS A O 1
ATOM 908 N N . ALA A 1 110 ? 6.364 -2.202 7.252 1.00 87.38 110 ALA A N 1
ATOM 909 C CA . ALA A 1 110 ? 5.136 -2.878 7.656 1.00 87.38 110 ALA A CA 1
ATOM 910 C C . ALA A 1 110 ? 5.003 -2.924 9.191 1.00 87.38 110 ALA A C 1
ATOM 912 O O . ALA A 1 110 ? 5.929 -2.571 9.921 1.00 87.38 110 ALA A O 1
ATOM 913 N N . GLU A 1 111 ? 3.832 -3.345 9.668 1.00 87.25 111 GLU A N 1
ATOM 914 C CA . GLU A 1 111 ? 3.560 -3.716 11.068 1.00 87.25 111 GLU A CA 1
ATOM 915 C C . GLU A 1 111 ? 3.715 -2.639 12.152 1.00 87.25 111 GLU A C 1
ATOM 917 O O . GLU A 1 111 ? 3.514 -2.915 13.332 1.00 87.25 111 GLU A O 1
ATOM 922 N N . ARG A 1 112 ? 3.972 -1.379 11.789 1.00 87.75 112 ARG A N 1
ATOM 923 C CA . ARG A 1 112 ? 4.108 -0.281 12.764 1.00 87.75 112 ARG A CA 1
ATOM 924 C C . ARG A 1 112 ? 2.886 -0.109 13.680 1.00 87.75 112 ARG A C 1
ATOM 926 O O . ARG A 1 112 ? 2.997 0.468 14.756 1.00 87.75 112 ARG A O 1
ATOM 933 N N . TRP A 1 113 ? 1.718 -0.600 13.266 1.00 88.56 113 TRP A N 1
ATOM 934 C CA . TRP A 1 113 ? 0.512 -0.596 14.094 1.00 88.56 113 TRP A CA 1
ATOM 935 C C . TRP A 1 113 ? 0.730 -1.280 15.454 1.00 88.56 113 TRP A C 1
ATOM 937 O O . TRP A 1 113 ? 0.126 -0.840 16.431 1.00 88.56 113 TRP A O 1
ATOM 947 N N . ARG A 1 114 ? 1.642 -2.265 15.535 1.00 87.75 114 ARG A N 1
ATOM 948 C CA . ARG A 1 114 ? 2.014 -2.983 16.767 1.00 87.75 114 ARG A CA 1
ATOM 949 C C . ARG A 1 114 ? 2.588 -2.064 17.849 1.00 87.75 114 ARG A C 1
ATOM 951 O O . ARG A 1 114 ? 2.393 -2.315 19.027 1.00 87.75 114 ARG A O 1
ATOM 958 N N . GLU A 1 115 ? 3.268 -0.990 17.454 1.00 89.06 115 GLU A N 1
ATOM 959 C CA . GLU A 1 115 ? 3.860 -0.014 18.383 1.00 89.06 115 GLU A CA 1
ATOM 960 C C . GLU A 1 115 ? 2.859 1.066 18.823 1.00 89.06 115 GLU A C 1
ATOM 962 O O . GLU A 1 115 ? 3.144 1.848 19.728 1.00 89.06 115 GLU A O 1
ATOM 967 N N . THR A 1 116 ? 1.715 1.182 18.140 1.00 90.12 116 THR A N 1
ATOM 968 C CA . THR A 1 116 ? 0.818 2.342 18.278 1.00 90.12 116 THR A CA 1
ATOM 969 C C . THR A 1 116 ? -0.575 2.011 18.785 1.00 90.12 116 THR A C 1
ATOM 971 O O . THR A 1 116 ? -1.231 2.898 19.327 1.00 90.12 116 THR A O 1
ATOM 974 N N . LEU A 1 117 ? -1.053 0.787 18.561 1.00 92.62 117 LEU A N 1
ATOM 975 C CA . LEU A 1 117 ? -2.403 0.374 18.924 1.00 92.62 117 LEU A CA 1
ATOM 976 C C . LEU A 1 117 ? -2.380 -0.517 20.164 1.00 92.62 117 LEU A C 1
ATOM 978 O O . LEU A 1 117 ? -1.530 -1.396 20.282 1.00 92.62 117 LEU A O 1
ATOM 982 N N . THR A 1 118 ? -3.346 -0.313 21.060 1.00 94.38 118 THR A N 1
ATOM 983 C CA . THR A 1 118 ? -3.578 -1.230 22.186 1.00 94.38 118 THR A CA 1
ATOM 984 C C . THR A 1 118 ? -4.223 -2.525 21.704 1.00 94.38 118 THR A C 1
ATOM 986 O O . THR A 1 118 ? -4.799 -2.583 20.614 1.00 94.38 118 THR A O 1
ATOM 989 N N . GLU A 1 119 ? -4.189 -3.569 22.527 1.00 90.94 119 GLU A N 1
ATOM 990 C CA . GLU A 1 119 ? -4.786 -4.855 22.163 1.00 90.94 119 GLU A CA 1
ATOM 991 C C . GLU A 1 119 ? -6.288 -4.751 21.912 1.00 90.94 119 GLU A C 1
ATOM 993 O O . GLU A 1 119 ? -6.800 -5.333 20.962 1.00 90.94 119 GLU A O 1
ATOM 998 N N . GLU A 1 120 ? -6.996 -3.967 22.722 1.00 93.56 120 GLU A N 1
ATOM 999 C CA . GLU A 1 120 ? -8.432 -3.736 22.575 1.00 93.56 120 GLU A CA 1
ATOM 1000 C C . GLU A 1 120 ? -8.734 -2.988 21.277 1.00 93.56 120 GLU A C 1
ATOM 1002 O O . GLU A 1 120 ? -9.737 -3.256 20.618 1.00 93.56 120 GLU A O 1
ATOM 1007 N N . GLN A 1 121 ? -7.870 -2.049 20.880 1.00 94.00 121 GLN A N 1
ATOM 1008 C CA . GLN A 1 121 ? -8.000 -1.369 19.593 1.00 94.00 121 GLN A CA 1
ATOM 1009 C C . GLN A 1 121 ? -7.788 -2.343 18.436 1.00 94.00 121 GLN A C 1
ATOM 1011 O O . GLN A 1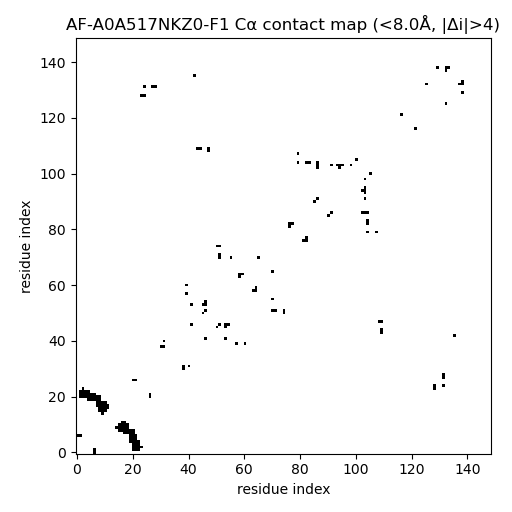 121 ? -8.574 -2.325 17.492 1.00 94.00 121 GLN A O 1
ATOM 1016 N N . VAL A 1 122 ? -6.773 -3.205 18.527 1.00 92.25 122 VAL A N 1
ATOM 1017 C CA . VAL A 1 122 ? -6.491 -4.240 17.524 1.00 92.25 122 VAL A CA 1
ATOM 1018 C C . VAL A 1 122 ? -7.670 -5.206 17.400 1.00 92.25 122 VAL A C 1
ATOM 1020 O O . VAL A 1 122 ? -8.149 -5.415 16.288 1.00 92.25 122 VAL A O 1
ATOM 1023 N N . LYS A 1 123 ? -8.199 -5.718 18.520 1.00 91.38 123 LYS A N 1
ATOM 1024 C CA . LYS A 1 123 ? -9.371 -6.610 18.537 1.00 91.38 123 LYS A CA 1
ATOM 1025 C C . LYS A 1 123 ? -10.573 -5.972 17.847 1.00 91.38 123 LYS A C 1
ATOM 1027 O O . LYS A 1 123 ? -11.110 -6.563 16.921 1.00 91.38 123 LYS A O 1
ATOM 1032 N N . ARG A 1 124 ? -10.915 -4.723 18.188 1.00 93.06 124 ARG A N 1
ATOM 1033 C CA . ARG A 1 124 ? -12.025 -4.005 17.533 1.00 93.06 124 ARG A CA 1
ATOM 1034 C C . ARG A 1 124 ? -11.816 -3.811 16.031 1.00 93.06 124 ARG A C 1
ATOM 1036 O O . ARG A 1 124 ? -12.770 -3.902 15.269 1.00 93.06 124 ARG A O 1
ATOM 1043 N N . VAL A 1 125 ? -10.592 -3.506 15.593 1.00 92.00 125 VAL A N 1
ATOM 1044 C CA . VAL A 1 125 ? -10.281 -3.365 14.159 1.00 92.00 125 VAL A CA 1
ATOM 1045 C C . VAL A 1 125 ? -10.479 -4.700 13.442 1.00 92.00 125 VAL A C 1
ATOM 1047 O O . VAL A 1 125 ? -11.102 -4.722 12.383 1.00 92.00 125 VAL A O 1
ATOM 1050 N N . ILE A 1 126 ? -9.999 -5.800 14.027 1.00 91.50 126 ILE A N 1
ATOM 1051 C CA . ILE A 1 126 ? -10.177 -7.143 13.466 1.00 91.50 126 ILE A CA 1
ATOM 1052 C C . ILE A 1 126 ? -11.661 -7.494 13.410 1.00 91.50 126 ILE A C 1
ATOM 1054 O O . ILE A 1 126 ? -12.141 -7.800 12.330 1.00 91.50 126 ILE A O 1
ATOM 1058 N N . GLU A 1 127 ? -12.403 -7.366 14.512 1.00 92.38 127 GLU A N 1
ATOM 1059 C CA . GLU A 1 127 ? -13.844 -7.660 14.575 1.00 92.38 127 GLU A CA 1
ATOM 1060 C C . GLU A 1 127 ? -14.644 -6.933 13.481 1.00 92.38 127 GLU A C 1
ATOM 1062 O O . GLU A 1 127 ? -15.549 -7.507 12.881 1.00 92.38 127 GLU A O 1
ATOM 1067 N N . VAL A 1 128 ? -14.301 -5.676 13.181 1.00 92.25 128 VAL A N 1
ATOM 1068 C CA . VAL A 1 128 ? -15.003 -4.877 12.162 1.00 92.25 128 VAL A CA 1
ATOM 1069 C C . VAL A 1 128 ? -14.603 -5.257 10.730 1.00 92.25 128 VAL A C 1
ATOM 1071 O O . VAL A 1 128 ? -15.413 -5.114 9.811 1.00 92.25 128 VAL A O 1
ATOM 1074 N N . HIS A 1 129 ? -13.366 -5.705 10.506 1.00 92.12 129 HIS A N 1
ATOM 1075 C CA . HIS A 1 129 ? -12.789 -5.861 9.164 1.00 92.12 129 HIS A CA 1
ATOM 1076 C C . HIS A 1 129 ? -12.425 -7.305 8.786 1.00 92.12 129 HIS A C 1
ATOM 1078 O O . HIS A 1 129 ? -11.907 -7.530 7.687 1.00 92.12 129 HIS A O 1
ATOM 1084 N N . GLU A 1 130 ? -12.720 -8.269 9.661 1.00 91.69 130 GLU A N 1
ATOM 1085 C CA . GLU A 1 130 ? -12.281 -9.665 9.597 1.00 91.69 130 GLU A CA 1
ATOM 1086 C C . GLU A 1 130 ? -12.521 -10.301 8.225 1.00 91.69 130 GLU A C 1
ATOM 1088 O O . GLU A 1 130 ? -11.605 -10.871 7.635 1.00 91.69 130 GLU A O 1
ATOM 1093 N N . GLU A 1 131 ? -13.727 -10.150 7.678 1.00 91.69 131 GLU A N 1
ATOM 1094 C CA . GLU A 1 131 ? -14.116 -10.761 6.404 1.00 91.69 131 GLU A CA 1
ATOM 1095 C C . GLU A 1 131 ? -13.234 -10.304 5.236 1.00 91.69 131 GLU A C 1
ATOM 1097 O O . GLU A 1 131 ? -12.802 -11.111 4.413 1.00 91.69 131 GLU A O 1
ATOM 1102 N N . VAL A 1 132 ? -12.892 -9.014 5.179 1.00 91.88 132 VAL A N 1
ATOM 1103 C CA . VAL A 1 132 ? -12.000 -8.491 4.134 1.00 91.88 132 VAL A CA 1
ATOM 1104 C C . VAL A 1 132 ? -10.545 -8.840 4.436 1.00 91.88 132 VAL A C 1
ATOM 1106 O O . VAL A 1 132 ? -9.803 -9.187 3.522 1.00 91.88 132 VAL A O 1
ATOM 1109 N N . MET A 1 133 ? -10.134 -8.816 5.705 1.00 91.12 133 MET A N 1
ATOM 1110 C CA . MET A 1 133 ? -8.788 -9.229 6.111 1.00 91.12 133 MET A CA 1
ATOM 1111 C C . MET A 1 133 ? -8.496 -10.688 5.728 1.00 91.12 133 MET A C 1
ATOM 1113 O O . MET A 1 133 ? -7.414 -10.965 5.206 1.00 91.12 133 MET A O 1
ATOM 1117 N N . LYS A 1 134 ? -9.481 -11.585 5.892 1.00 89.44 134 LYS A N 1
ATOM 1118 C CA . LYS A 1 134 ? -9.420 -13.002 5.495 1.00 89.44 134 LYS A CA 1
ATOM 1119 C C . LYS A 1 134 ? -9.134 -13.192 4.010 1.00 89.44 134 LYS A C 1
ATOM 1121 O O . LYS A 1 134 ? -8.308 -14.033 3.653 1.00 89.44 134 LYS A O 1
ATOM 1126 N N . ARG A 1 135 ? -9.771 -12.385 3.152 1.00 90.44 135 ARG A N 1
ATOM 1127 C CA . ARG A 1 135 ? -9.585 -12.428 1.688 1.00 90.44 135 ARG A CA 1
ATOM 1128 C C . ARG A 1 135 ? -8.151 -12.125 1.252 1.00 90.44 135 ARG A C 1
ATOM 1130 O O . ARG A 1 135 ? -7.750 -12.571 0.183 1.00 90.44 135 ARG A O 1
ATOM 1137 N N . PHE A 1 136 ? -7.399 -11.389 2.069 1.00 85.06 136 PHE A N 1
ATOM 1138 C CA . PHE A 1 136 ? -6.030 -10.957 1.775 1.00 85.06 136 PHE A CA 1
ATOM 1139 C C . PHE A 1 136 ? -4.990 -11.537 2.738 1.00 85.06 136 PHE A C 1
ATOM 1141 O O . PHE A 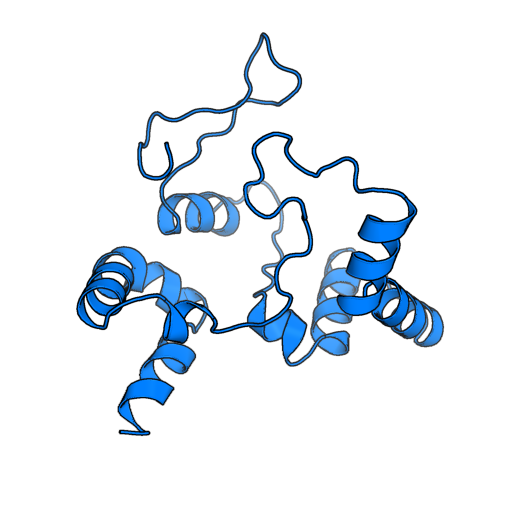1 136 ? -3.882 -11.020 2.834 1.00 85.06 136 PHE A O 1
ATOM 1148 N N . CYS A 1 137 ? -5.328 -12.618 3.447 1.00 73.00 137 CYS A N 1
ATOM 1149 C CA . CYS A 1 137 ? -4.403 -13.347 4.319 1.00 73.00 137 CYS A CA 1
ATOM 1150 C C . CYS A 1 137 ? -3.793 -12.507 5.462 1.00 73.00 137 CYS A C 1
ATOM 1152 O O . CYS A 1 137 ? -2.775 -12.892 6.047 1.00 73.00 137 CYS A O 1
ATOM 1154 N N . TYR A 1 138 ? -4.429 -11.393 5.846 1.00 75.81 138 TYR A N 1
ATOM 1155 C CA . TYR A 1 138 ? -3.980 -10.570 6.974 1.00 75.81 138 TYR A CA 1
ATOM 1156 C C . TYR A 1 138 ? -4.107 -11.302 8.321 1.00 75.81 138 TYR A C 1
ATOM 1158 O O . TYR A 1 138 ? -3.354 -11.018 9.250 1.00 75.81 138 TYR A O 1
ATOM 1166 N N . GLN A 1 139 ? -4.997 -12.292 8.425 1.00 60.94 139 GLN A N 1
ATOM 1167 C CA . GLN A 1 139 ? -5.153 -13.155 9.600 1.00 60.94 139 GLN A CA 1
ATOM 1168 C C . GLN A 1 139 ? -3.861 -13.893 9.967 1.00 60.94 139 GLN A C 1
ATOM 1170 O O . GLN A 1 139 ? -3.564 -14.047 11.144 1.00 60.94 139 GLN A O 1
ATOM 1175 N N . THR A 1 140 ? -3.051 -14.285 8.981 1.00 56.31 140 THR A N 1
ATOM 1176 C CA . THR A 1 140 ? -1.772 -14.978 9.210 1.00 56.31 140 THR A CA 1
ATOM 1177 C C . THR A 1 140 ? -0.729 -14.062 9.856 1.00 56.31 140 THR A C 1
ATOM 1179 O O . THR A 1 140 ? 0.078 -14.510 10.663 1.00 56.31 140 THR A O 1
ATOM 1182 N N . ILE A 1 141 ? -0.786 -12.762 9.552 1.00 58.25 141 ILE A N 1
ATOM 1183 C CA . ILE A 1 141 ? 0.100 -11.729 10.113 1.00 58.25 141 ILE A CA 1
ATOM 1184 C C . ILE A 1 141 ? -0.310 -11.383 11.554 1.00 58.25 141 ILE A C 1
ATOM 1186 O O . ILE A 1 141 ? 0.535 -11.125 12.416 1.00 58.25 141 ILE A O 1
ATOM 1190 N N . VAL A 1 142 ? -1.615 -11.39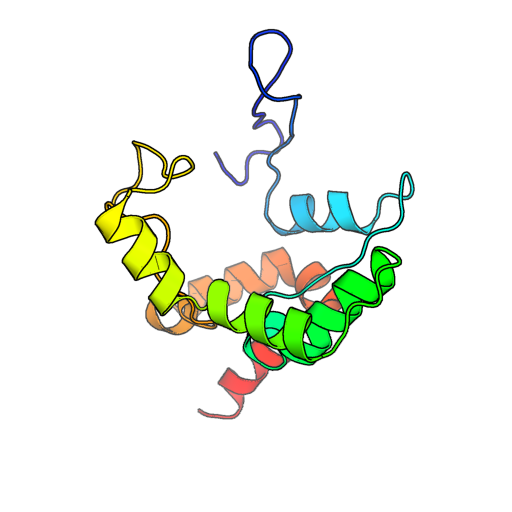3 11.833 1.00 57.22 142 VAL A N 1
ATOM 1191 C CA . VAL A 1 142 ? -2.152 -11.162 13.178 1.00 57.22 142 VAL A CA 1
ATOM 1192 C C . VAL A 1 142 ? -1.918 -12.378 14.081 1.00 57.22 142 VAL A C 1
ATOM 1194 O O . VAL A 1 142 ? -1.439 -12.197 15.195 1.00 57.22 142 VAL A O 1
ATOM 1197 N N . ALA A 1 143 ? -2.172 -13.599 13.600 1.00 50.97 143 ALA A N 1
ATOM 1198 C CA . ALA A 1 143 ? -2.030 -14.836 14.375 1.00 50.97 143 ALA A CA 1
ATOM 1199 C C . ALA A 1 143 ? -0.585 -15.115 14.825 1.00 50.97 143 ALA A C 1
ATOM 1201 O O . ALA A 1 143 ? -0.378 -15.633 15.917 1.00 50.97 143 ALA A O 1
ATOM 1202 N N . ALA A 1 144 ? 0.424 -14.692 14.052 1.00 50.59 144 ALA A N 1
ATOM 1203 C CA . ALA A 1 144 ? 1.832 -14.776 14.461 1.00 50.59 144 ALA A CA 1
ATOM 1204 C C . ALA A 1 144 ? 2.139 -14.007 15.769 1.00 50.59 144 ALA A C 1
ATOM 1206 O O . ALA A 1 144 ? 3.152 -14.259 16.421 1.00 50.59 144 ALA A O 1
ATOM 1207 N N . ARG A 1 145 ? 1.261 -13.077 16.176 1.00 50.94 145 ARG A N 1
ATOM 1208 C CA . ARG A 1 145 ? 1.330 -12.384 17.467 1.00 50.94 145 ARG A CA 1
ATOM 1209 C C . ARG A 1 145 ? 0.981 -13.305 18.637 1.00 50.94 145 ARG A C 1
ATOM 1211 O O . ARG A 1 145 ? 1.674 -13.270 19.637 1.00 50.94 145 ARG A O 1
ATOM 1218 N N . GLU A 1 146 ? -0.053 -14.129 18.493 1.00 50.28 146 GLU A N 1
ATOM 1219 C CA . GLU A 1 146 ? -0.556 -14.994 19.572 1.00 50.28 146 GLU A CA 1
ATOM 1220 C C . GLU A 1 146 ? 0.343 -16.213 19.824 1.00 50.28 146 GLU A C 1
ATOM 1222 O O . GLU A 1 146 ? 0.238 -16.847 20.864 1.00 50.28 146 GLU A O 1
ATOM 1227 N N . SER A 1 147 ? 1.230 -16.547 18.881 1.00 43.31 147 SER A N 1
ATOM 1228 C CA . SER A 1 147 ? 2.186 -17.657 18.992 1.00 43.31 147 SER A CA 1
ATOM 1229 C C . SER A 1 147 ? 3.568 -17.259 19.527 1.00 43.31 147 SER A C 1
ATOM 1231 O O . SER A 1 147 ? 4.438 -18.122 19.631 1.00 43.31 147 SER A O 1
ATOM 1233 N N . THR A 1 148 ? 3.803 -15.967 19.783 1.00 43.25 148 THR A N 1
ATOM 1234 C CA . THR A 1 148 ? 5.103 -15.442 20.253 1.00 43.25 148 THR A CA 1
ATOM 1235 C C . THR A 1 148 ? 5.025 -14.853 21.672 1.00 43.25 148 THR A C 1
ATOM 1237 O O . THR A 1 148 ? 6.039 -14.380 22.183 1.00 43.25 148 THR A O 1
ATOM 1240 N N . ASP A 1 149 ? 3.849 -14.928 22.302 1.00 39.16 149 ASP A N 1
ATOM 1241 C CA . ASP A 1 149 ? 3.602 -14.698 23.733 1.00 39.16 149 ASP A CA 1
ATOM 1242 C C . ASP A 1 149 ? 3.375 -16.048 24.444 1.00 39.16 149 ASP A C 1
ATOM 1244 O O . ASP A 1 149 ? 3.757 -16.167 25.633 1.00 39.16 149 ASP A O 1
#

Foldseek 3Di:
DEQDQPDWDDDPPDPDDIDGRYHPQVVVCVQCVDDPDDDDDDDLVCCVVPVLVSVCVVCVVVVHDDDPVVSVVVCVCPDLVNVQVCCVVPNDPPDDPPDPVSDPSDDSDPPCCVVPDDPVRVVVVCVVNVVVCVVVVVVVVVVVVVVVD

InterPro domains:
  IPR000863 Sulfotransferase domain [PF00685] (23-136)
  IPR027417 P-loop containing nucleoside triphosphate hydrolase [G3DSA:3.40.50.300] (5-147)
  IPR027417 P-loop containing nucleoside triphosphate hydrolase [SSF52540] (18-138)

Sequence (149 aa):
MMNDRNFIIGGPKQDLVTQYLEFWSGHVTSWIDQRAFPVHVVCYEDLLARTEITFRNVLTFLGWDPDRERIERAIAETDFRRLQKREKEAGFGERSNKSKSGTFFR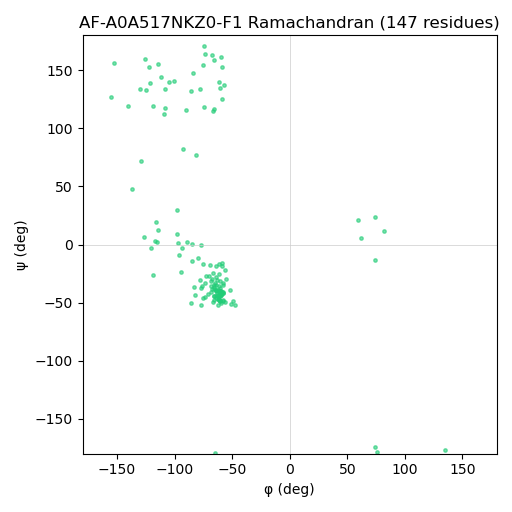SGKAERWRETLTEEQVKRVIEVHEEVMKRFCYQTIVAARESTD

Secondary structure (DSSP, 8-state):
-TT-TT-EE--TTSSSPPEE---HHHHHHHHHS--SS------HHHHHHTHHHHHHHHHHHTT----HHHHHHHHHHT-HHHHHHHHHHH--TT--TT-TTS-S-----S-GGGGT--HHHHHHHHHHHHHHHHHTTHHHHHHHHHT--

Nearest PDB structures (foldseek):
  5x2b-assembly8_H  TM=7.026E-01  e=5.036E-03  Mus musculus
  5x2b-assembly10_J  TM=7.530E-01  e=1.197E-02  Mus musculus
  1hy3-assembly1_A  TM=8.145E-01  e=3.026E-02  Homo sapiens
  5x2b-assembly6_F  TM=7.205E-01  e=2.674E-02  Mus musculus
  2reo-assembly1_A  TM=8.045E-01  e=1.511E-01  Homo sapiens

Solvent-accessible surface area (backbone atoms only — not comparable to full-atom values): 9323 Å² total; per-residue (Å²): 107,75,66,32,81,82,32,67,46,54,30,101,90,46,99,40,71,70,41,70,41,35,37,72,56,56,45,52,46,63,66,69,73,52,79,92,61,94,79,86,88,78,57,68,62,50,42,68,77,38,40,69,62,46,51,49,52,53,34,50,74,74,74,44,85,77,58,69,67,61,50,54,49,50,53,63,66,64,30,62,68,54,47,40,51,47,35,75,74,74,50,55,91,84,48,59,93,81,47,87,78,78,54,72,76,76,74,92,66,75,74,61,60,71,83,75,52,52,69,69,56,49,50,54,52,43,74,76,34,42,76,58,35,55,77,70,55,46,54,63,67,55,51,58,54,73,76,75,113